Protein AF-A0A821NIJ2-F1 (afdb_monomer_lite)

Secondary structure (DSSP, 8-state):
-------HHHHHHHHHHHHHHHHHS--HHHHHHHHHHHHHHHHHHHHT--HHHHHHHHHHHHHHHHHHHHT--HHHHHHHHHHHHHHHHHHHHT--HHHHHHHHHHHHHHHHHHHHHHHHTTTTTTTS--TTS--TT-TTT------EE-TTT--EE-TT---

Structure (mmCIF, N/CA/C/O backbone):
data_AF-A0A821NIJ2-F1
#
_entry.id   AF-A0A821NIJ2-F1
#
loop_
_atom_site.group_PDB
_atom_site.id
_atom_site.type_symbol
_atom_site.label_atom_id
_atom_site.label_alt_id
_atom_site.label_comp_id
_atom_site.label_asym_id
_atom_site.label_entity_id
_atom_site.label_seq_id
_atom_site.pdbx_PDB_ins_code
_atom_site.Cartn_x
_atom_site.Cartn_y
_atom_site.Cartn_z
_atom_site.occupancy
_atom_site.B_iso_or_equiv
_atom_site.auth_seq_id
_atom_site.auth_comp_id
_atom_site.auth_asym_id
_atom_site.auth_atom_id
_atom_site.pdbx_PDB_model_num
ATOM 1 N N . MET A 1 1 ? 0.014 2.875 62.118 1.00 45.25 1 MET A N 1
ATOM 2 C CA . MET A 1 1 ? 0.329 1.804 61.145 1.00 45.25 1 MET A CA 1
ATOM 3 C C . MET A 1 1 ? 0.419 2.408 59.745 1.00 45.25 1 MET A C 1
ATOM 5 O O . MET A 1 1 ? -0.609 2.859 59.245 1.00 45.25 1 MET A O 1
ATOM 9 N N . PRO A 1 2 ? 1.604 2.507 59.120 1.00 49.84 2 PRO A N 1
ATOM 10 C CA . PRO A 1 2 ? 1.706 3.029 57.761 1.00 49.84 2 PRO A CA 1
ATOM 11 C C . PRO A 1 2 ? 1.093 2.022 56.777 1.00 49.84 2 PRO A C 1
ATOM 13 O O . PRO A 1 2 ? 1.447 0.845 56.770 1.00 49.84 2 PRO A O 1
ATOM 16 N N . ARG A 1 3 ? 0.140 2.475 55.955 1.00 59.72 3 ARG A N 1
ATOM 17 C CA . ARG A 1 3 ? -0.464 1.655 54.895 1.00 59.72 3 ARG A CA 1
ATOM 18 C C . ARG A 1 3 ? 0.602 1.333 53.848 1.00 59.72 3 ARG A C 1
ATOM 20 O O . ARG A 1 3 ? 1.090 2.244 53.177 1.00 59.72 3 ARG A O 1
ATOM 27 N N . GLN A 1 4 ? 0.948 0.055 53.691 1.00 57.50 4 GLN A N 1
ATOM 28 C CA . GLN A 1 4 ? 1.833 -0.385 52.615 1.00 57.50 4 GLN A CA 1
ATOM 29 C C . GLN A 1 4 ? 1.158 -0.094 51.269 1.00 57.50 4 GLN A C 1
ATOM 31 O O . GLN A 1 4 ? 0.142 -0.692 50.912 1.00 57.50 4 GLN A O 1
ATOM 36 N N . ARG A 1 5 ? 1.680 0.891 50.531 1.00 62.41 5 ARG A N 1
ATOM 37 C CA . ARG A 1 5 ? 1.180 1.223 49.195 1.00 62.41 5 ARG A CA 1
ATOM 38 C C . ARG A 1 5 ? 1.638 0.109 48.255 1.00 62.41 5 ARG A C 1
ATOM 40 O O . ARG A 1 5 ? 2.835 -0.027 48.032 1.00 62.41 5 ARG A O 1
ATOM 47 N N . GLY A 1 6 ? 0.698 -0.661 47.702 1.00 62.19 6 GLY A N 1
ATOM 48 C CA . GLY A 1 6 ? 1.003 -1.733 46.744 1.00 62.19 6 GLY A CA 1
ATOM 49 C C . GLY A 1 6 ? 1.895 -1.252 45.593 1.00 62.19 6 GLY A C 1
ATOM 50 O O . GLY A 1 6 ? 1.837 -0.078 45.216 1.00 62.19 6 GLY A O 1
ATOM 51 N N . THR A 1 7 ? 2.727 -2.142 45.052 1.00 75.62 7 THR A N 1
ATOM 52 C CA . THR A 1 7 ? 3.694 -1.838 43.983 1.00 75.62 7 THR A CA 1
ATOM 53 C C . THR A 1 7 ? 3.014 -1.246 42.738 1.00 75.62 7 THR A C 1
ATOM 55 O O . THR A 1 7 ? 1.814 -1.422 42.514 1.00 75.62 7 THR A O 1
ATOM 58 N N . SER A 1 8 ? 3.764 -0.511 41.909 1.00 75.56 8 SER A N 1
ATOM 59 C CA . SER A 1 8 ? 3.235 0.132 40.690 1.00 75.56 8 SER A CA 1
ATOM 60 C C . SER A 1 8 ? 2.539 -0.863 39.750 1.00 75.56 8 SER A C 1
ATOM 62 O O . SER A 1 8 ? 1.465 -0.560 39.234 1.00 75.56 8 SER A O 1
ATOM 64 N N . LEU A 1 9 ? 3.097 -2.070 39.617 1.00 75.06 9 LEU A N 1
ATOM 65 C CA . LEU A 1 9 ? 2.546 -3.187 38.843 1.00 75.06 9 LEU A CA 1
ATOM 66 C C . LEU A 1 9 ? 1.225 -3.720 39.424 1.00 75.06 9 LEU A C 1
ATOM 68 O O . LEU A 1 9 ? 0.269 -3.982 38.694 1.00 75.06 9 LEU A O 1
ATOM 72 N N . ALA A 1 10 ? 1.124 -3.843 40.749 1.00 71.69 10 ALA A N 1
ATOM 73 C CA . ALA A 1 10 ? -0.118 -4.269 41.396 1.00 71.69 10 ALA A CA 1
ATOM 74 C C . ALA A 1 10 ? -1.237 -3.224 41.219 1.00 71.69 10 ALA A C 1
ATOM 76 O O . ALA A 1 10 ? -2.402 -3.563 41.009 1.00 71.69 10 ALA A O 1
ATOM 77 N N . ARG A 1 11 ? -0.891 -1.930 41.243 1.00 75.88 11 ARG A N 1
ATOM 78 C CA . ARG A 1 11 ? -1.860 -0.848 41.006 1.00 75.88 11 ARG A CA 1
ATOM 79 C C . ARG A 1 11 ? -2.317 -0.777 39.549 1.00 75.88 11 ARG A C 1
ATOM 81 O O . ARG A 1 11 ? -3.514 -0.605 39.315 1.00 75.88 11 ARG A O 1
ATOM 88 N N . SER A 1 12 ? -1.410 -0.929 38.581 1.00 79.19 12 SER A N 1
ATOM 89 C CA . SER A 1 12 ? -1.757 -0.894 37.153 1.00 79.19 12 SER A CA 1
ATOM 90 C C . SER A 1 12 ? -2.634 -2.081 36.746 1.00 79.19 12 SER A C 1
ATOM 92 O O . SER A 1 12 ? -3.621 -1.906 36.033 1.00 79.19 12 SER A O 1
ATOM 94 N N . THR A 1 13 ? -2.360 -3.274 37.277 1.00 84.44 13 THR A N 1
ATOM 95 C CA . THR A 1 13 ? -3.191 -4.467 37.049 1.00 84.44 13 THR A CA 1
ATOM 96 C C . THR A 1 13 ? -4.582 -4.328 37.674 1.00 84.44 13 THR A C 1
ATOM 98 O O . THR A 1 13 ? -5.577 -4.632 37.016 1.00 84.44 13 THR A O 1
ATOM 101 N N . ALA A 1 14 ? -4.694 -3.791 38.893 1.00 87.31 14 ALA A N 1
ATOM 102 C CA . ALA A 1 14 ? -5.988 -3.514 39.522 1.00 87.31 14 ALA A CA 1
ATOM 103 C C . ALA A 1 14 ? -6.793 -2.418 38.795 1.00 87.31 14 ALA A C 1
ATOM 105 O O . ALA A 1 14 ? -8.022 -2.482 38.738 1.00 87.31 14 ALA A O 1
ATOM 106 N N . ALA A 1 15 ? -6.130 -1.399 38.242 1.00 89.62 15 ALA A N 1
ATOM 107 C CA . ALA A 1 15 ? -6.777 -0.387 37.406 1.00 89.62 15 ALA A CA 1
ATOM 108 C C . ALA A 1 15 ? -7.277 -0.985 36.079 1.00 89.62 15 ALA A C 1
ATOM 110 O O . ALA A 1 15 ? -8.421 -0.748 35.697 1.00 89.62 15 ALA A O 1
ATOM 111 N N . SER A 1 16 ? -6.464 -1.825 35.432 1.00 89.94 16 SER A N 1
ATOM 112 C CA . SER A 1 16 ? -6.837 -2.526 34.198 1.00 89.94 16 SER A CA 1
ATOM 113 C C . SER A 1 16 ? -8.059 -3.430 34.399 1.00 89.94 16 SER A C 1
ATOM 115 O O . SER A 1 16 ? -9.019 -3.346 33.637 1.00 89.94 16 SER A O 1
ATOM 117 N N . ARG A 1 17 ? -8.092 -4.215 35.489 1.00 93.12 17 ARG A N 1
ATOM 118 C CA . ARG A 1 17 ? -9.246 -5.070 35.831 1.00 93.12 17 ARG A CA 1
ATOM 119 C C . ARG 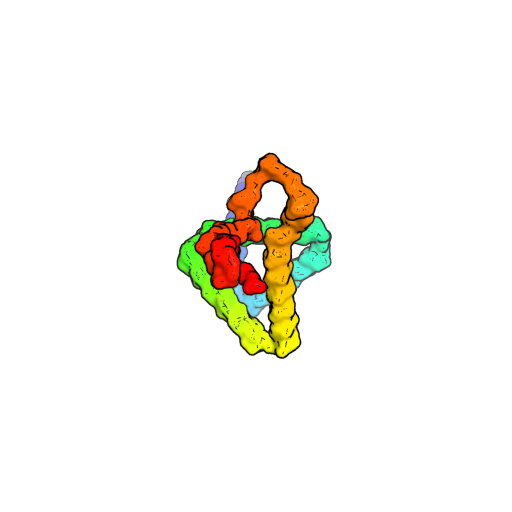A 1 17 ? -10.527 -4.267 36.053 1.00 93.12 17 ARG A C 1
ATOM 121 O O . ARG A 1 17 ? -11.575 -4.650 35.545 1.00 93.12 17 ARG A O 1
ATOM 128 N N . ARG A 1 18 ? -10.447 -3.141 36.770 1.00 92.62 18 ARG A N 1
ATOM 129 C CA . ARG A 1 18 ? -11.602 -2.251 36.984 1.00 92.62 18 ARG A CA 1
ATOM 130 C C . ARG A 1 18 ? -12.116 -1.658 35.675 1.00 92.62 18 ARG A C 1
ATOM 132 O O . ARG A 1 18 ? -13.318 -1.661 35.444 1.00 92.62 18 ARG A O 1
ATOM 139 N N . MET A 1 19 ? -11.216 -1.213 34.801 1.00 92.19 19 MET A N 1
ATOM 140 C CA . MET A 1 19 ? -11.584 -0.693 33.483 1.00 92.19 19 MET A CA 1
ATOM 141 C C . MET A 1 19 ? -12.217 -1.776 32.597 1.00 92.19 19 MET A C 1
ATOM 143 O O . MET A 1 19 ? -13.185 -1.508 31.894 1.00 92.19 19 MET A O 1
ATOM 147 N N . ALA A 1 20 ? -11.700 -3.007 32.642 1.00 92.75 20 ALA A N 1
ATOM 148 C CA . ALA A 1 20 ? -12.277 -4.135 31.917 1.00 92.75 20 ALA A CA 1
ATOM 149 C C . ALA A 1 20 ? -13.694 -4.465 32.410 1.00 92.75 20 ALA A C 1
ATOM 151 O O . ALA A 1 20 ? -14.591 -4.637 31.589 1.00 92.75 20 ALA A O 1
ATOM 152 N N . ALA A 1 21 ? -13.907 -4.483 33.729 1.00 94.12 21 ALA A N 1
ATOM 153 C CA . ALA A 1 21 ? -15.227 -4.691 34.319 1.00 94.12 21 ALA A CA 1
ATOM 154 C C . ALA A 1 21 ? -16.214 -3.585 33.910 1.00 94.12 21 ALA A C 1
ATOM 156 O O . ALA A 1 21 ? -17.312 -3.893 33.462 1.00 94.12 21 ALA A O 1
ATOM 157 N N . PHE A 1 22 ? -15.794 -2.316 33.965 1.00 92.12 22 PHE A N 1
ATOM 158 C CA . PHE A 1 22 ? -16.611 -1.188 33.509 1.00 92.12 22 PHE A CA 1
ATOM 159 C C . PHE A 1 22 ? -17.005 -1.327 32.030 1.00 92.12 22 PHE A C 1
ATOM 161 O O . PHE A 1 22 ? -18.176 -1.208 31.684 1.00 92.12 22 PHE A O 1
ATOM 168 N N . ARG A 1 23 ? -16.045 -1.673 31.160 1.00 92.88 23 ARG A N 1
ATOM 169 C CA . ARG A 1 23 ? -16.294 -1.904 29.725 1.00 92.88 23 ARG A CA 1
ATOM 170 C C . ARG A 1 23 ? -17.218 -3.090 29.449 1.00 92.88 23 ARG A C 1
ATOM 172 O O . ARG A 1 23 ? -17.897 -3.099 28.425 1.00 92.88 23 ARG A O 1
ATOM 179 N N . ALA A 1 24 ? -17.223 -4.101 30.317 1.00 94.44 24 ALA A N 1
ATOM 180 C CA . ALA A 1 24 ? -18.105 -5.257 30.180 1.00 94.44 24 ALA A CA 1
ATOM 181 C C . ALA A 1 24 ? -19.572 -4.894 30.456 1.00 94.44 24 ALA A C 1
ATOM 183 O O . ALA A 1 24 ? -20.461 -5.493 29.860 1.00 94.44 24 ALA A O 1
ATOM 184 N N . THR A 1 25 ? -19.812 -3.893 31.307 1.00 96.19 25 THR A N 1
ATOM 185 C CA . THR A 1 25 ? -21.152 -3.418 31.680 1.00 96.19 25 THR A CA 1
ATOM 186 C C . THR A 1 25 ? -21.630 -2.200 30.881 1.00 96.19 25 THR A C 1
ATOM 188 O O . THR A 1 25 ? -22.735 -1.726 31.120 1.00 96.19 25 THR A O 1
ATOM 191 N N . GLU A 1 26 ? -20.820 -1.672 29.954 1.00 95.81 26 GLU A N 1
ATOM 192 C CA . GLU A 1 26 ? -21.201 -0.537 29.097 1.00 95.81 26 GLU A CA 1
ATOM 193 C C . GLU A 1 26 ? -22.412 -0.875 28.219 1.00 95.81 26 GLU A C 1
ATOM 195 O O . GLU A 1 26 ? -22.389 -1.874 27.484 1.00 95.81 26 GLU A O 1
ATOM 200 N N . THR A 1 27 ? -23.406 0.020 28.202 1.00 97.62 27 THR A N 1
ATOM 201 C CA . THR A 1 27 ? -24.489 -0.040 27.210 1.00 97.62 27 THR A CA 1
ATOM 202 C C . THR A 1 27 ? -23.950 0.237 25.798 1.00 97.62 27 THR A C 1
ATOM 204 O O . THR A 1 27 ? -22.854 0.800 25.643 1.00 97.62 27 THR A O 1
ATOM 207 N N . PRO A 1 28 ? -24.681 -0.146 24.736 1.00 97.31 28 PRO A N 1
ATOM 208 C CA . PRO A 1 28 ? -24.299 0.180 23.363 1.00 97.31 28 PRO A CA 1
ATOM 209 C C . PRO A 1 28 ? -24.050 1.681 23.140 1.00 97.31 28 PRO A C 1
ATOM 211 O O . PRO A 1 28 ? -23.053 2.042 22.513 1.00 97.31 28 PRO A O 1
ATOM 214 N N . GLU A 1 29 ? -24.879 2.550 23.718 1.00 97.62 29 GLU A N 1
ATOM 215 C CA . GLU A 1 29 ? -24.798 4.010 23.586 1.00 97.62 29 GLU A CA 1
ATOM 216 C C . GLU A 1 29 ? -23.564 4.563 24.304 1.00 97.62 29 GLU A C 1
ATOM 218 O O . GLU A 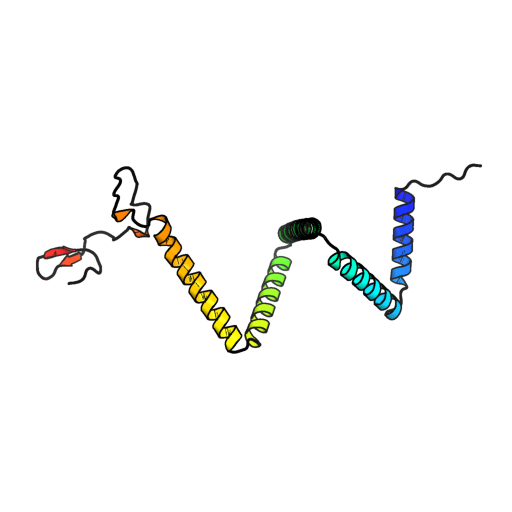1 29 ? -22.809 5.349 23.734 1.00 97.62 29 GLU A O 1
ATOM 223 N N . GLN A 1 30 ? -23.296 4.100 25.530 1.00 96.81 30 GLN A N 1
ATOM 224 C CA . GLN A 1 30 ? -22.095 4.483 26.281 1.00 96.81 30 GLN A CA 1
ATOM 225 C C . GLN A 1 30 ? -20.819 4.057 25.548 1.00 96.81 30 GLN A C 1
ATOM 227 O O . GLN A 1 30 ? -19.855 4.820 25.442 1.00 96.81 30 GLN A O 1
ATOM 232 N N . ARG A 1 31 ? -20.819 2.841 24.991 1.00 96.81 31 ARG A N 1
ATOM 233 C CA . ARG A 1 31 ? -19.709 2.319 24.190 1.00 96.81 31 ARG A CA 1
ATOM 234 C C . ARG A 1 31 ? -19.502 3.136 22.919 1.00 96.81 31 ARG A C 1
ATOM 236 O O . ARG A 1 31 ? -18.354 3.357 22.526 1.00 96.81 31 ARG A O 1
ATOM 243 N N . GLN A 1 32 ? -20.583 3.552 22.264 1.00 97.62 32 GLN A N 1
ATOM 244 C CA . GLN A 1 32 ? -20.524 4.392 21.075 1.00 97.62 32 GLN A CA 1
ATOM 245 C C . GLN A 1 32 ? -19.960 5.774 21.408 1.00 97.62 32 GLN A C 1
ATOM 247 O O . GLN A 1 32 ? -18.959 6.155 20.804 1.00 97.62 32 GLN A O 1
ATOM 252 N N . ALA A 1 33 ? -20.508 6.458 22.416 1.00 97.38 33 ALA A N 1
ATOM 253 C CA . ALA A 1 33 ? -20.030 7.765 22.860 1.00 97.38 33 ALA A CA 1
ATOM 254 C C . ALA A 1 33 ? -18.533 7.732 23.213 1.00 97.38 33 ALA A C 1
ATOM 256 O O . ALA A 1 33 ? -17.755 8.553 22.729 1.00 97.38 33 ALA A O 1
ATOM 257 N N . ARG A 1 34 ? -18.086 6.707 23.957 1.00 96.75 34 ARG A N 1
ATOM 258 C CA . ARG A 1 34 ? -16.660 6.515 24.265 1.00 96.75 34 ARG A CA 1
ATOM 259 C C . ARG A 1 34 ? -15.810 6.326 23.006 1.00 96.75 34 ARG A C 1
ATOM 261 O O . ARG A 1 34 ? -14.733 6.902 22.903 1.00 96.75 34 ARG A O 1
ATOM 268 N N . ARG A 1 35 ? -16.261 5.517 22.040 1.00 96.75 35 ARG A N 1
ATOM 269 C CA . ARG A 1 35 ? -15.533 5.298 20.774 1.00 96.75 35 ARG A CA 1
ATOM 270 C C . ARG A 1 35 ? -15.474 6.557 19.912 1.00 96.75 35 ARG A C 1
ATOM 272 O O . ARG A 1 35 ? -14.485 6.756 19.210 1.00 96.75 35 ARG A O 1
ATOM 279 N N . GLU A 1 36 ? -16.522 7.372 19.928 1.00 97.88 36 GLU A N 1
ATOM 280 C CA . GLU A 1 36 ? -16.566 8.654 19.225 1.00 97.88 36 GLU A CA 1
ATOM 281 C C . GLU A 1 36 ? -15.594 9.653 19.847 1.00 97.88 36 GLU A C 1
ATOM 283 O O . GLU A 1 36 ? -14.808 10.259 19.120 1.00 97.88 36 GLU A O 1
ATOM 288 N N . GLU A 1 37 ? -15.556 9.737 21.176 1.00 97.69 37 GLU A N 1
ATOM 289 C CA . GLU A 1 37 ? -14.578 10.552 21.893 1.00 97.69 37 GLU A CA 1
ATOM 290 C C . GLU A 1 37 ? -13.140 10.076 21.620 1.00 97.69 37 GLU A C 1
ATOM 292 O O . GLU A 1 37 ? -12.273 10.872 21.256 1.00 97.69 37 GLU A O 1
ATOM 297 N N . ASP A 1 38 ? -12.887 8.764 21.707 1.00 97.69 38 ASP A N 1
ATOM 298 C CA . ASP A 1 38 ? -11.588 8.161 21.384 1.00 97.69 38 ASP A CA 1
ATOM 299 C C . ASP A 1 38 ? -11.157 8.509 19.944 1.00 97.69 38 ASP A C 1
ATOM 301 O O . ASP A 1 38 ? -9.998 8.864 19.700 1.00 97.69 38 ASP A O 1
ATOM 305 N N . ARG A 1 39 ? -12.090 8.443 18.982 1.00 97.81 39 ARG A N 1
ATOM 306 C CA . ARG A 1 39 ? -11.844 8.810 17.580 1.00 97.81 39 ARG A CA 1
ATOM 307 C C . ARG A 1 39 ? -11.510 10.293 17.454 1.00 97.81 39 ARG A C 1
ATOM 309 O O . ARG A 1 39 ? -10.516 10.609 16.805 1.00 97.81 39 ARG A O 1
ATOM 316 N N . ALA A 1 40 ? -12.285 11.170 18.093 1.00 97.81 40 ALA A N 1
ATOM 317 C CA . ALA A 1 40 ? -12.065 12.612 18.073 1.00 97.81 40 ALA A CA 1
ATOM 318 C C . ALA A 1 40 ? -10.671 12.969 18.610 1.00 97.81 40 ALA A C 1
ATOM 320 O O . ALA A 1 40 ? -9.908 13.666 17.937 1.00 97.81 40 ALA A O 1
ATOM 321 N N . ARG A 1 41 ? -10.275 12.401 19.757 1.00 97.50 41 ARG A N 1
ATOM 322 C CA . ARG A 1 41 ? -8.936 12.612 20.335 1.00 97.50 41 ARG A CA 1
ATOM 323 C C . ARG A 1 41 ? -7.814 12.121 19.419 1.00 97.50 41 ARG A C 1
ATOM 325 O O . ARG A 1 41 ? -6.787 12.780 19.290 1.00 97.50 41 ARG A O 1
ATOM 332 N N . HIS A 1 42 ? -7.993 10.984 18.746 1.00 96.88 42 HIS A N 1
ATOM 333 C CA . HIS A 1 42 ? -7.005 10.519 17.772 1.00 96.88 42 HIS A CA 1
ATOM 334 C C . HIS A 1 42 ? -6.939 11.406 16.528 1.00 96.88 42 HIS A C 1
ATOM 336 O O . HIS A 1 42 ? -5.844 11.635 16.017 1.00 96.88 42 HIS A O 1
ATOM 342 N N . THR A 1 43 ? -8.072 11.907 16.032 1.00 97.25 43 THR A N 1
ATOM 343 C CA . THR A 1 43 ? -8.080 12.816 14.878 1.00 97.25 43 THR A CA 1
ATOM 344 C C . THR A 1 43 ? -7.389 14.134 15.194 1.00 97.25 43 THR A C 1
ATOM 346 O O . THR A 1 43 ? -6.550 14.565 14.407 1.00 97.25 43 THR A O 1
ATOM 349 N N . THR A 1 44 ? -7.653 14.728 16.362 1.00 97.50 44 THR A N 1
ATOM 350 C CA . THR A 1 44 ? -6.995 15.972 16.780 1.00 97.50 44 THR A CA 1
ATOM 351 C C . THR A 1 44 ? -5.505 15.757 17.011 1.00 97.50 44 THR A C 1
ATOM 353 O O . THR A 1 44 ? -4.702 16.534 16.510 1.00 97.50 44 THR A O 1
ATOM 356 N N . SER A 1 45 ? -5.118 14.659 17.671 1.00 96.50 45 SER A N 1
ATOM 357 C CA . SER A 1 45 ? -3.708 14.305 17.860 1.00 96.50 45 SER A CA 1
ATOM 358 C C . SER A 1 45 ? -2.966 14.129 16.535 1.00 96.50 45 SER A C 1
ATOM 360 O O . SER A 1 45 ? -1.827 14.567 16.439 1.00 96.50 45 SER A O 1
ATOM 362 N N . ARG A 1 46 ? -3.586 13.506 15.523 1.00 96.12 46 ARG A N 1
ATOM 363 C CA . ARG A 1 46 ? -2.967 13.325 14.198 1.00 96.12 46 ARG A CA 1
ATOM 364 C C . ARG A 1 46 ? -2.862 14.626 13.412 1.00 96.12 46 ARG A C 1
ATOM 366 O O . ARG A 1 46 ? -1.902 14.799 12.676 1.00 96.12 46 ARG A O 1
ATOM 373 N N . ALA A 1 47 ? -3.835 15.525 13.556 1.00 96.94 47 ALA A N 1
ATOM 374 C CA . ALA A 1 47 ? -3.846 16.804 12.848 1.00 96.94 47 ALA A CA 1
ATOM 375 C C . ALA A 1 47 ? -2.694 17.733 13.266 1.00 96.94 47 ALA A C 1
ATOM 377 O O . ALA A 1 47 ? -2.312 18.606 12.493 1.00 96.94 47 ALA A O 1
ATOM 378 N N . VAL A 1 48 ? -2.144 17.538 14.469 1.00 97.50 48 VAL A N 1
ATOM 379 C CA . VAL A 1 48 ? -1.029 18.330 15.012 1.00 97.50 48 VAL A CA 1
ATOM 380 C C . VAL A 1 48 ? 0.317 17.594 14.982 1.00 97.50 48 VAL A C 1
ATOM 382 O O . VAL A 1 48 ? 1.291 18.106 15.528 1.00 97.50 48 VAL A O 1
ATOM 385 N N . GLU A 1 49 ? 0.393 16.400 14.378 1.00 97.56 49 GLU A N 1
ATOM 386 C CA . GLU A 1 49 ? 1.661 15.670 14.231 1.00 97.56 49 GLU A CA 1
ATOM 387 C C . GLU A 1 49 ? 2.642 16.467 13.358 1.00 97.56 49 GLU A C 1
ATOM 389 O O . GLU A 1 49 ? 2.295 16.922 12.266 1.00 97.56 49 GLU A O 1
ATOM 394 N N . THR A 1 50 ? 3.901 16.571 13.791 1.00 98.38 50 THR A N 1
ATOM 395 C CA . THR A 1 50 ? 4.970 17.062 12.908 1.00 98.38 50 THR A CA 1
ATOM 3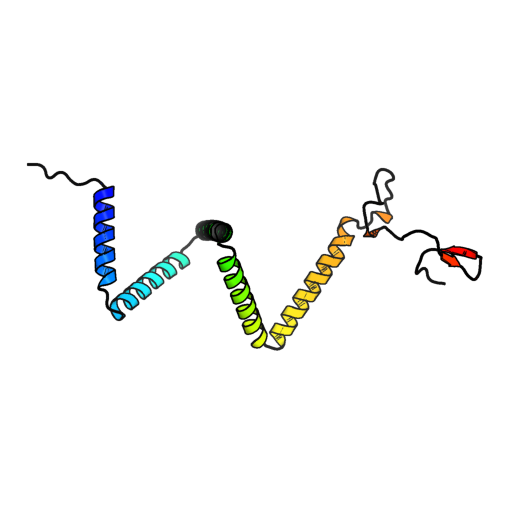96 C C . THR A 1 50 ? 5.276 16.034 11.808 1.00 98.38 50 THR A C 1
ATOM 398 O O . THR A 1 50 ? 4.926 14.848 11.936 1.00 98.38 50 THR A O 1
ATOM 401 N N . PRO A 1 51 ? 5.964 16.430 10.721 1.00 98.12 51 PRO A N 1
ATOM 402 C CA . PRO A 1 51 ? 6.410 15.488 9.698 1.00 98.12 51 PRO A CA 1
ATOM 403 C C . PRO A 1 51 ? 7.246 14.329 10.264 1.00 98.12 51 PRO A C 1
ATOM 405 O O . PRO A 1 51 ? 7.057 13.183 9.859 1.00 98.12 51 PRO A O 1
ATOM 408 N N . GLU A 1 52 ? 8.120 14.585 11.237 1.00 98.31 52 GLU A N 1
ATOM 409 C CA . GLU A 1 52 ? 8.981 13.578 11.874 1.00 98.31 52 GLU A CA 1
ATOM 410 C C . GLU A 1 52 ? 8.165 12.602 12.728 1.00 98.31 52 GLU A C 1
ATOM 412 O O . GLU A 1 52 ? 8.379 11.386 12.679 1.00 98.31 52 GLU A O 1
ATOM 417 N N . GLN A 1 53 ? 7.184 13.115 13.478 1.00 98.00 53 GLN A N 1
ATOM 418 C CA . GLN A 1 53 ? 6.262 12.293 14.266 1.00 98.00 53 GLN A CA 1
ATOM 419 C C . GLN A 1 53 ? 5.402 11.408 13.359 1.00 98.00 53 GLN A C 1
ATOM 421 O O . GLN A 1 53 ? 5.264 10.208 13.607 1.00 98.00 53 GLN A O 1
ATOM 426 N N . THR A 1 54 ? 4.897 11.973 12.259 1.00 97.88 54 THR A N 1
ATOM 427 C CA . THR A 1 54 ? 4.146 11.242 11.233 1.00 97.88 54 THR A CA 1
ATOM 428 C C . THR A 1 54 ? 4.994 10.123 10.632 1.00 97.88 54 THR A C 1
ATOM 430 O O . THR A 1 54 ? 4.541 8.979 10.535 1.00 97.88 54 THR A O 1
ATOM 433 N N . GLN A 1 55 ? 6.240 10.423 10.253 1.00 98.19 55 GLN A N 1
ATOM 434 C CA . GLN A 1 55 ? 7.163 9.438 9.690 1.00 98.19 55 GLN A CA 1
ATOM 435 C C . GLN A 1 55 ? 7.469 8.313 10.677 1.00 98.19 55 GLN A C 1
ATOM 437 O O . GLN A 1 55 ? 7.386 7.144 10.298 1.00 98.19 55 GLN A O 1
ATOM 442 N N . THR A 1 56 ? 7.749 8.650 11.936 1.00 98.31 56 THR A N 1
ATOM 443 C CA . THR A 1 56 ? 8.017 7.672 13.000 1.00 98.31 56 THR A CA 1
ATOM 444 C C . THR A 1 56 ? 6.811 6.761 13.212 1.00 98.31 56 THR A C 1
ATOM 446 O O . THR A 1 56 ? 6.929 5.539 13.135 1.00 98.31 56 THR A O 1
ATOM 449 N N . ARG A 1 57 ? 5.608 7.334 13.348 1.00 97.69 57 ARG A N 1
ATOM 450 C CA . ARG A 1 57 ? 4.370 6.560 13.508 1.00 97.69 57 ARG A CA 1
ATOM 451 C C . ARG A 1 57 ? 4.117 5.621 12.326 1.00 97.69 57 ARG A C 1
ATOM 453 O O . ARG A 1 57 ? 3.698 4.479 12.531 1.00 97.69 57 ARG A O 1
ATOM 460 N N . LEU A 1 58 ? 4.329 6.090 11.093 1.00 98.06 58 LEU A N 1
ATOM 461 C CA . LEU A 1 58 ? 4.170 5.272 9.887 1.00 98.06 58 LEU A CA 1
ATOM 462 C C . LEU A 1 58 ? 5.243 4.181 9.789 1.00 98.06 58 LEU A C 1
ATOM 464 O O . LEU A 1 58 ? 4.930 3.069 9.367 1.00 98.06 58 LEU A O 1
ATOM 468 N N . ALA A 1 59 ? 6.482 4.463 10.196 1.00 98.31 59 ALA A N 1
ATOM 469 C CA . ALA A 1 59 ? 7.550 3.470 10.263 1.00 98.31 59 ALA A CA 1
ATOM 470 C C . ALA A 1 59 ? 7.202 2.358 11.258 1.00 98.31 59 ALA A C 1
ATOM 472 O O . ALA A 1 59 ? 7.192 1.188 10.879 1.00 98.31 59 ALA A O 1
ATOM 473 N N . ASP A 1 60 ? 6.785 2.714 12.472 1.00 98.19 60 ASP A N 1
ATOM 474 C CA . ASP A 1 60 ? 6.364 1.744 13.481 1.00 98.19 60 ASP A CA 1
ATOM 475 C C . ASP A 1 60 ? 5.158 0.921 13.018 1.00 98.19 60 ASP A C 1
ATOM 477 O O . ASP A 1 60 ? 5.069 -0.284 13.267 1.00 98.19 60 ASP A O 1
ATOM 481 N N . GLN A 1 61 ? 4.210 1.558 12.324 1.00 98.25 61 GLN A N 1
ATOM 482 C CA . GLN A 1 61 ? 3.065 0.868 11.739 1.00 98.25 61 GLN A CA 1
ATOM 483 C C . GLN A 1 61 ? 3.500 -0.152 10.681 1.00 98.25 61 GLN A C 1
ATOM 485 O O . GLN A 1 61 ? 3.006 -1.280 10.716 1.00 98.25 61 GLN A O 1
ATOM 490 N N . ARG A 1 62 ? 4.430 0.207 9.785 1.00 98.38 62 ARG A N 1
ATOM 491 C CA . ARG A 1 62 ? 4.998 -0.723 8.795 1.00 98.38 62 ARG A CA 1
ATOM 492 C C . ARG A 1 62 ? 5.690 -1.900 9.475 1.00 98.38 62 ARG A C 1
ATOM 494 O O . ARG A 1 62 ? 5.433 -3.036 9.092 1.00 98.38 62 ARG A O 1
ATOM 501 N N . THR A 1 63 ? 6.484 -1.652 10.516 1.00 98.38 63 THR A N 1
ATOM 502 C CA . THR A 1 63 ? 7.176 -2.705 11.277 1.00 98.38 63 THR A CA 1
ATOM 503 C C . THR A 1 63 ? 6.189 -3.668 11.933 1.00 98.38 63 THR A C 1
ATOM 505 O O . THR A 1 63 ? 6.310 -4.881 11.771 1.00 98.38 63 THR A O 1
ATOM 508 N N . ARG A 1 64 ? 5.157 -3.152 12.617 1.00 98.19 64 ARG A N 1
ATOM 509 C CA . ARG A 1 64 ? 4.113 -3.997 13.225 1.00 98.19 64 ARG A CA 1
ATOM 510 C C . ARG A 1 64 ? 3.346 -4.805 12.183 1.00 98.19 64 ARG A C 1
ATOM 512 O O . ARG A 1 64 ? 3.061 -5.976 12.415 1.00 98.19 64 ARG A O 1
ATOM 519 N N . GLN A 1 65 ? 3.017 -4.197 11.043 1.00 98.00 65 GLN A N 1
ATOM 520 C CA . GLN A 1 65 ? 2.353 -4.902 9.949 1.00 98.00 65 GLN A CA 1
ATOM 521 C C . GLN A 1 65 ? 3.249 -6.004 9.387 1.00 98.00 65 GLN A C 1
ATOM 523 O O . GLN A 1 65 ? 2.788 -7.130 9.278 1.00 98.00 65 GLN A O 1
ATOM 528 N N . ALA A 1 66 ? 4.520 -5.727 9.100 1.00 98.00 66 ALA A N 1
ATOM 529 C CA . ALA A 1 66 ? 5.465 -6.730 8.615 1.00 98.00 66 ALA A CA 1
ATOM 530 C C . ALA A 1 66 ? 5.619 -7.902 9.600 1.00 98.00 66 ALA A C 1
ATOM 532 O O . ALA A 1 66 ? 5.539 -9.056 9.188 1.00 98.00 66 ALA A O 1
ATOM 533 N N . ALA A 1 67 ? 5.744 -7.618 10.900 1.00 98.19 67 ALA A N 1
ATOM 534 C CA . ALA A 1 67 ? 5.801 -8.646 11.938 1.00 98.19 67 ALA A CA 1
ATOM 535 C C . ALA A 1 67 ? 4.514 -9.486 11.990 1.00 98.19 67 ALA A C 1
ATOM 537 O O . ALA A 1 67 ? 4.577 -10.712 12.011 1.00 98.19 67 ALA A O 1
ATOM 538 N N . SER A 1 68 ? 3.343 -8.842 11.934 1.00 97.31 68 SER A N 1
ATOM 539 C CA . SER A 1 68 ? 2.058 -9.545 11.865 1.00 97.31 68 SER A CA 1
ATOM 540 C C . SER A 1 68 ? 1.970 -10.433 10.626 1.00 97.31 68 SER A C 1
ATOM 542 O O . SER A 1 68 ? 1.526 -11.564 10.740 1.00 97.31 68 SER A O 1
ATOM 544 N N . ARG A 1 69 ? 2.413 -9.940 9.462 1.00 96.56 69 ARG A N 1
ATOM 545 C CA . ARG A 1 69 ? 2.416 -10.670 8.184 1.00 96.56 69 ARG A CA 1
ATOM 546 C C . ARG A 1 69 ? 3.330 -11.893 8.223 1.00 96.56 69 ARG A C 1
ATOM 548 O O . ARG A 1 69 ? 2.974 -12.920 7.662 1.00 96.56 69 ARG A O 1
ATOM 555 N N . ALA A 1 70 ? 4.487 -11.779 8.871 1.00 97.25 70 ALA A N 1
ATOM 556 C CA . ALA A 1 70 ? 5.438 -12.876 9.028 1.00 97.25 70 ALA A CA 1
ATOM 557 C C . ALA A 1 70 ? 4.939 -13.960 10.000 1.00 97.25 70 ALA A C 1
ATOM 559 O O . ALA A 1 70 ? 5.289 -15.124 9.839 1.00 97.25 70 ALA A O 1
ATOM 560 N N . ALA A 1 71 ? 4.119 -13.582 10.984 1.00 97.56 71 ALA A N 1
ATOM 561 C CA . ALA A 1 71 ? 3.540 -14.494 11.969 1.00 97.56 71 ALA A CA 1
ATOM 562 C C . ALA A 1 71 ? 2.198 -15.122 11.535 1.00 97.56 71 ALA A C 1
ATOM 564 O O . ALA A 1 71 ? 1.631 -15.916 12.285 1.00 97.56 71 ALA A O 1
ATOM 565 N N . GLU A 1 72 ? 1.657 -14.761 10.367 1.00 97.38 72 GLU A N 1
ATOM 566 C CA . GLU A 1 72 ? 0.386 -15.304 9.880 1.00 97.38 72 GLU A CA 1
ATOM 567 C C . GLU A 1 72 ? 0.478 -16.802 9.575 1.00 97.38 72 GLU A C 1
ATOM 569 O O . GLU A 1 7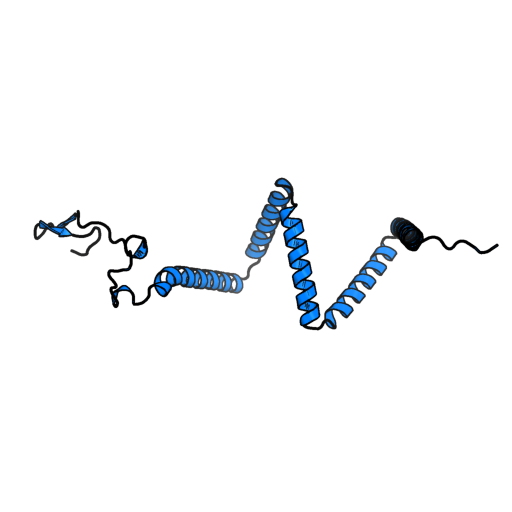2 ? 1.401 -17.270 8.904 1.00 97.38 72 GLU A O 1
ATOM 574 N N . ALA A 1 73 ? -0.550 -17.547 9.985 1.00 98.19 73 ALA A N 1
ATOM 575 C CA . ALA A 1 73 ? -0.725 -18.920 9.533 1.00 98.19 73 ALA A CA 1
ATOM 576 C C . ALA A 1 73 ? -1.024 -18.959 8.016 1.00 98.19 73 ALA A C 1
ATOM 578 O O . ALA A 1 73 ? -1.639 -18.023 7.488 1.00 98.19 73 ALA A O 1
ATOM 579 N N . PRO A 1 74 ? -0.670 -20.043 7.298 1.00 97.69 74 PRO A N 1
ATOM 580 C CA . PRO A 1 74 ? -0.913 -20.151 5.858 1.00 97.69 74 PRO A CA 1
ATOM 581 C C . PRO A 1 74 ? -2.369 -19.886 5.447 1.00 97.69 74 PRO A C 1
ATOM 583 O O . PRO A 1 74 ? -2.601 -19.149 4.489 1.00 97.69 74 PRO A O 1
ATOM 586 N N . GLU A 1 75 ? -3.337 -20.413 6.201 1.00 98.06 75 GLU A N 1
ATOM 587 C CA . GLU A 1 75 ? -4.778 -20.227 5.961 1.00 98.06 75 GLU A CA 1
ATOM 588 C C . GLU A 1 75 ? -5.207 -18.761 6.109 1.00 98.06 75 GLU A C 1
ATOM 590 O O . GLU A 1 75 ? -5.900 -18.221 5.250 1.00 98.06 75 GLU A O 1
ATOM 595 N N . GLN A 1 76 ? -4.721 -18.067 7.144 1.00 97.88 76 GLN A N 1
ATOM 596 C CA . GLN A 1 76 ? -4.967 -16.631 7.331 1.00 97.88 76 GLN A CA 1
ATOM 597 C C . GLN A 1 76 ? -4.381 -15.819 6.169 1.00 97.88 76 GLN A C 1
ATOM 599 O O . GLN A 1 76 ? -5.013 -14.897 5.646 1.00 97.88 76 GLN A O 1
ATOM 604 N N . GLY A 1 77 ? -3.179 -16.195 5.724 1.00 97.62 77 GLY A N 1
ATOM 605 C CA . GLY A 1 77 ? -2.518 -15.577 4.584 1.00 97.62 77 GLY A CA 1
ATOM 606 C C . GLY A 1 77 ? -3.254 -15.804 3.260 1.00 97.62 77 GLY A C 1
ATOM 607 O O . GLY A 1 77 ? -3.220 -14.916 2.402 1.00 97.62 77 GLY A O 1
ATOM 608 N N . GLN A 1 78 ? -3.902 -16.959 3.079 1.00 98.06 78 GLN A N 1
ATOM 609 C CA . GLN A 1 78 ? -4.762 -17.264 1.929 1.00 98.06 78 GLN A CA 1
ATOM 610 C C . GLN A 1 78 ? -6.057 -16.452 1.978 1.00 98.06 78 GLN A C 1
ATOM 612 O O . GLN A 1 78 ? -6.285 -15.667 1.058 1.00 98.06 78 GLN A O 1
ATOM 617 N N . ALA A 1 79 ? -6.813 -16.532 3.077 1.00 98.12 79 ALA A N 1
ATOM 618 C CA . ALA A 1 79 ? -8.072 -15.808 3.256 1.00 98.12 79 ALA A CA 1
ATOM 619 C C . ALA A 1 79 ? -7.905 -14.301 3.009 1.00 98.12 79 ALA A C 1
ATOM 621 O O . ALA A 1 79 ? -8.670 -13.682 2.273 1.00 98.12 79 ALA A O 1
ATOM 622 N N . ARG A 1 80 ? -6.825 -13.704 3.527 1.00 97.81 80 ARG A N 1
ATOM 623 C CA . ARG A 1 80 ? -6.508 -12.297 3.260 1.00 97.81 80 ARG A CA 1
ATOM 624 C C . ARG A 1 80 ? -6.258 -12.008 1.776 1.00 97.81 80 ARG A C 1
ATOM 626 O O . ARG A 1 80 ? -6.677 -10.962 1.290 1.00 97.81 80 ARG A O 1
ATOM 633 N N . ARG A 1 81 ? -5.509 -12.859 1.060 1.00 97.9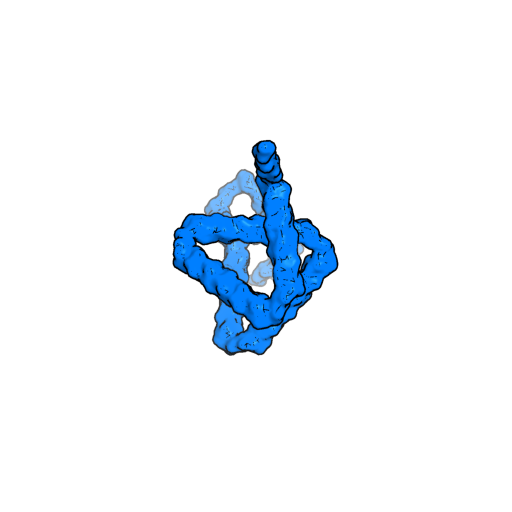4 81 ARG A N 1
ATOM 634 C CA . ARG A 1 81 ? -5.237 -12.652 -0.380 1.00 97.94 81 ARG A CA 1
ATOM 635 C C . ARG A 1 81 ? -6.513 -12.791 -1.208 1.00 97.94 81 ARG A C 1
ATOM 637 O O . ARG A 1 81 ? -6.654 -12.103 -2.214 1.00 97.94 81 ARG A O 1
ATOM 644 N N . GLU A 1 82 ? -7.421 -13.669 -0.800 1.00 98.31 82 GLU A N 1
ATOM 645 C CA . GLU A 1 82 ? -8.734 -13.820 -1.430 1.00 98.31 82 GLU A CA 1
ATOM 646 C C . GLU A 1 82 ? -9.603 -12.586 -1.207 1.00 98.31 82 GLU A C 1
ATOM 648 O O . GLU A 1 82 ? -10.127 -12.035 -2.173 1.00 98.31 82 GLU A O 1
ATOM 653 N N . GLU A 1 83 ? -9.666 -12.089 0.028 1.00 98.19 83 GLU A N 1
ATOM 654 C CA . GLU A 1 83 ? -10.367 -10.847 0.355 1.00 98.19 83 GLU A CA 1
ATOM 655 C C . GLU A 1 83 ? -9.791 -9.656 -0.431 1.00 98.19 83 GLU A C 1
ATOM 657 O O . GLU A 1 83 ? -10.526 -8.832 -0.968 1.00 98.19 83 GLU A O 1
ATOM 662 N N . ASP A 1 84 ? -8.465 -9.582 -0.560 1.00 98.25 84 ASP A N 1
ATOM 663 C CA . ASP A 1 84 ? -7.796 -8.544 -1.344 1.00 98.25 84 ASP A CA 1
ATOM 664 C C . ASP A 1 84 ? -8.137 -8.618 -2.836 1.00 98.25 84 ASP A C 1
ATOM 666 O O . ASP A 1 84 ? -8.442 -7.602 -3.465 1.00 98.25 84 ASP A O 1
ATOM 670 N N . ARG A 1 85 ? -8.175 -9.833 -3.396 1.00 98.38 85 ARG A N 1
ATOM 671 C CA . ARG A 1 85 ? -8.609 -10.065 -4.776 1.00 98.38 85 ARG A CA 1
ATOM 672 C C . ARG A 1 85 ? -10.064 -9.641 -4.983 1.00 98.38 85 ARG A C 1
ATOM 674 O O . ARG A 1 85 ? -10.346 -9.007 -5.998 1.00 98.38 85 ARG A O 1
ATOM 681 N N . ALA A 1 86 ? -10.953 -9.963 -4.043 1.00 98.38 86 ALA A N 1
ATOM 682 C CA . ALA A 1 86 ? -12.359 -9.568 -4.091 1.00 98.38 86 ALA A CA 1
ATOM 683 C C . ALA A 1 86 ? -12.507 -8.040 -4.068 1.00 98.38 86 ALA A C 1
ATOM 685 O O . ALA A 1 86 ? -13.085 -7.475 -4.992 1.00 98.38 86 ALA A O 1
ATOM 686 N N . ARG A 1 87 ? -11.855 -7.349 -3.120 1.00 98.06 87 ARG A N 1
ATOM 687 C CA . ARG A 1 87 ? -11.856 -5.875 -3.062 1.00 98.06 87 ARG A CA 1
ATOM 688 C C . ARG A 1 87 ? -11.360 -5.236 -4.359 1.00 98.06 87 ARG A C 1
ATOM 690 O O . ARG A 1 87 ? -11.920 -4.243 -4.819 1.00 98.06 87 ARG A O 1
ATOM 697 N N . HIS A 1 88 ? -10.308 -5.789 -4.963 1.00 97.56 88 HIS A N 1
ATOM 698 C CA . HIS A 1 88 ? -9.810 -5.302 -6.247 1.00 97.56 88 HIS A CA 1
ATOM 699 C C . HIS A 1 88 ? -10.784 -5.556 -7.401 1.00 97.56 88 HIS A C 1
ATOM 701 O O . HIS A 1 88 ? -10.887 -4.708 -8.287 1.00 97.56 88 HIS A O 1
ATOM 707 N N . ALA A 1 89 ? -11.486 -6.689 -7.412 1.00 97.88 89 ALA A N 1
ATOM 708 C CA . ALA A 1 89 ? -12.524 -6.964 -8.400 1.00 97.88 89 ALA A CA 1
ATOM 709 C C . ALA A 1 89 ? -13.700 -5.986 -8.254 1.00 97.88 89 ALA A C 1
ATOM 711 O O . ALA A 1 89 ? -14.086 -5.369 -9.246 1.00 97.88 89 ALA A O 1
ATOM 712 N N . ASP A 1 90 ? -14.177 -5.760 -7.029 1.00 98.12 90 ASP A N 1
ATOM 713 C CA . ASP A 1 90 ? -15.267 -4.823 -6.737 1.00 98.12 90 ASP A CA 1
ATOM 714 C C . ASP A 1 90 ? -14.893 -3.395 -7.138 1.00 98.12 90 ASP A C 1
ATOM 716 O O . ASP A 1 90 ? -15.636 -2.723 -7.853 1.00 98.12 90 ASP A O 1
ATOM 720 N N . SER A 1 91 ? -13.686 -2.951 -6.771 1.00 97.00 91 SER A N 1
ATOM 721 C CA . SER A 1 91 ? -13.168 -1.641 -7.172 1.00 97.00 91 SER A CA 1
ATOM 722 C C . SER A 1 91 ? -13.103 -1.485 -8.692 1.00 97.00 91 SER A C 1
ATOM 724 O O . SER A 1 91 ? -13.380 -0.399 -9.189 1.00 97.00 91 SER A O 1
ATOM 726 N N . ARG A 1 92 ? -12.744 -2.542 -9.434 1.00 96.38 92 ARG A N 1
ATOM 727 C CA . ARG A 1 92 ? -12.699 -2.521 -10.907 1.00 96.38 92 ARG A CA 1
ATOM 728 C C . ARG A 1 92 ? -14.087 -2.539 -11.539 1.00 96.38 92 ARG A C 1
ATOM 730 O O . ARG A 1 92 ? -14.255 -1.987 -12.625 1.00 96.38 92 ARG A O 1
ATOM 737 N N . ALA A 1 93 ? -15.062 -3.176 -10.895 1.00 97.19 93 ALA A N 1
ATOM 738 C CA . ALA A 1 93 ? -16.435 -3.243 -11.383 1.00 97.19 93 ALA A CA 1
ATOM 739 C C . ALA A 1 93 ? -17.114 -1.865 -11.374 1.00 97.19 93 ALA A C 1
ATOM 741 O O . ALA A 1 93 ? -17.912 -1.578 -12.262 1.00 97.19 93 ALA A O 1
ATOM 742 N N . VAL A 1 94 ? -16.748 -1.005 -10.417 1.00 97.81 94 VAL A N 1
ATOM 743 C CA . VAL A 1 94 ? -17.291 0.357 -10.274 1.00 97.81 94 VAL A CA 1
ATOM 744 C C . VAL A 1 94 ? -16.426 1.451 -10.920 1.00 97.81 94 VAL A C 1
ATOM 746 O O . VAL A 1 94 ? -16.756 2.629 -10.798 1.00 97.81 94 VAL A O 1
ATOM 749 N N . GLU A 1 95 ? -15.328 1.097 -11.605 1.00 97.62 95 GLU A N 1
ATOM 750 C CA . GLU A 1 95 ? -14.469 2.066 -12.308 1.00 97.62 95 GLU A CA 1
ATOM 751 C C . GLU A 1 95 ? -15.259 2.830 -13.381 1.00 97.62 95 GLU A C 1
ATOM 753 O O . GLU A 1 95 ? -15.889 2.230 -14.260 1.00 97.62 95 GLU A O 1
ATOM 758 N N . THR A 1 96 ? -15.135 4.159 -13.389 1.00 98.38 96 THR A N 1
ATOM 759 C CA . THR A 1 96 ? -15.610 4.970 -14.517 1.00 98.38 96 THR A CA 1
ATOM 760 C C . THR A 1 96 ? -14.759 4.708 -15.771 1.00 98.38 96 THR A C 1
ATOM 762 O O . THR A 1 96 ? -13.607 4.265 -15.666 1.00 98.38 96 THR A O 1
ATOM 765 N N . PRO A 1 97 ? -15.266 4.999 -16.986 1.00 98.06 97 PRO A N 1
ATOM 766 C CA . PRO A 1 97 ? -14.483 4.852 -18.216 1.00 98.06 97 PRO A CA 1
ATOM 767 C C . PRO A 1 97 ? -13.140 5.600 -18.188 1.00 98.06 97 PRO A C 1
ATOM 769 O O . PRO A 1 97 ? -12.132 5.065 -18.657 1.00 98.06 97 PRO A O 1
ATOM 772 N N . ASP A 1 98 ? -13.101 6.792 -17.589 1.00 98.19 98 ASP A N 1
ATOM 773 C CA . ASP A 1 98 ? -11.879 7.594 -17.468 1.00 98.19 98 ASP A CA 1
ATOM 774 C C . ASP A 1 98 ? -10.883 6.979 -16.481 1.00 98.19 98 ASP A C 1
ATOM 776 O O . ASP A 1 98 ? -9.697 6.866 -16.791 1.00 98.19 98 ASP A O 1
ATOM 780 N N . GLN A 1 99 ? -11.357 6.487 -15.330 1.00 98.06 99 GLN A N 1
ATOM 781 C CA . GLN A 1 99 ? -10.514 5.767 -14.367 1.00 98.06 99 GLN A CA 1
ATOM 782 C C . GLN A 1 99 ? -9.908 4.506 -14.995 1.00 98.06 99 GLN A C 1
ATOM 784 O O . GLN A 1 99 ? -8.708 4.248 -14.862 1.00 98.06 99 GLN A O 1
ATOM 789 N N . ARG A 1 100 ? -10.714 3.751 -15.751 1.00 97.56 100 ARG A N 1
ATOM 790 C CA . ARG A 1 100 ? -10.258 2.569 -16.490 1.00 97.56 100 ARG A CA 1
ATOM 791 C C . ARG A 1 100 ? -9.191 2.924 -17.525 1.00 97.56 100 ARG A C 1
ATOM 793 O O . ARG A 1 100 ? -8.207 2.187 -17.666 1.00 97.56 100 ARG A O 1
ATOM 800 N N . ARG A 1 101 ? -9.380 4.024 -18.263 1.00 98.00 101 ARG A N 1
ATOM 801 C CA . ARG A 1 101 ? -8.418 4.515 -19.258 1.00 98.00 101 ARG A CA 1
ATOM 802 C C . ARG A 1 101 ? -7.101 4.900 -18.590 1.00 98.00 101 ARG A C 1
ATOM 804 O O . ARG A 1 101 ? -6.073 4.349 -18.977 1.00 98.00 101 ARG A O 1
ATOM 811 N N . ALA A 1 102 ? -7.151 5.726 -17.546 1.00 97.94 102 ALA A N 1
ATOM 812 C CA . ALA A 1 102 ? -5.979 6.163 -16.793 1.00 97.94 102 ALA A CA 1
ATOM 813 C C . ALA A 1 102 ? -5.184 4.975 -16.225 1.00 97.94 102 ALA A C 1
ATOM 815 O O . ALA A 1 102 ? -3.972 4.889 -16.414 1.00 97.94 102 ALA A O 1
ATOM 816 N N . ARG A 1 103 ? -5.863 3.988 -15.619 1.00 97.19 103 ARG A N 1
ATOM 817 C CA . ARG A 1 103 ? -5.214 2.754 -15.141 1.00 97.19 103 ARG A CA 1
ATOM 818 C C . ARG A 1 103 ? -4.544 1.975 -16.276 1.00 97.19 103 ARG A C 1
ATOM 820 O O . ARG A 1 103 ? -3.453 1.440 -16.104 1.00 97.19 103 ARG A O 1
ATOM 827 N N . SER A 1 104 ? -5.200 1.869 -17.430 1.00 97.25 104 SER A N 1
ATOM 828 C CA . SER A 1 104 ? -4.662 1.135 -18.584 1.00 97.25 104 SER A CA 1
ATOM 829 C C . SER A 1 104 ? -3.482 1.864 -19.236 1.00 97.25 104 SER A C 1
ATOM 831 O O . SER A 1 104 ? -2.594 1.229 -19.802 1.00 97.25 104 SER A O 1
ATOM 833 N N . GLU A 1 105 ? -3.462 3.192 -19.184 1.00 98.00 105 GLU A N 1
ATOM 834 C CA . GLU A 1 105 ? -2.330 4.017 -19.610 1.00 98.00 105 GLU A CA 1
ATOM 835 C C . GLU A 1 105 ? -1.149 3.879 -18.648 1.00 98.00 105 GLU A C 1
ATOM 837 O O . GLU A 1 105 ? -0.059 3.552 -19.106 1.00 98.00 105 GLU A O 1
ATOM 842 N N . ASP A 1 106 ? -1.367 3.987 -17.336 1.00 97.69 106 ASP A N 1
ATOM 843 C CA . ASP A 1 106 ? -0.336 3.736 -16.317 1.00 97.69 106 ASP A CA 1
ATOM 844 C C . ASP A 1 106 ? 0.251 2.317 -16.429 1.00 97.69 106 ASP A C 1
ATOM 846 O O . ASP A 1 106 ? 1.463 2.114 -16.370 1.00 97.69 106 ASP A O 1
ATOM 850 N N . GLN A 1 107 ? -0.583 1.308 -16.695 1.00 97.56 107 GLN A N 1
ATOM 851 C CA . GLN A 1 107 ? -0.084 -0.042 -16.948 1.00 97.56 107 GLN A CA 1
ATOM 852 C C . GLN A 1 107 ? 0.794 -0.098 -18.208 1.00 97.56 107 GLN A C 1
ATOM 854 O O . GLN A 1 107 ? 1.843 -0.746 -18.198 1.00 97.56 107 GLN A O 1
ATOM 859 N N . ARG A 1 108 ? 0.395 0.579 -19.293 1.00 97.69 108 ARG A N 1
ATOM 860 C CA . ARG A 1 108 ? 1.174 0.636 -20.538 1.00 97.69 108 ARG A CA 1
ATOM 861 C C . ARG A 1 108 ? 2.508 1.350 -20.341 1.00 97.69 108 ARG A C 1
ATOM 863 O O . ARG A 1 108 ? 3.523 0.828 -20.803 1.00 97.69 108 ARG A O 1
ATOM 870 N N . THR A 1 109 ? 2.531 2.481 -19.637 1.00 97.62 109 THR A N 1
ATOM 871 C CA . THR A 1 109 ? 3.763 3.233 -19.362 1.00 97.62 109 THR A CA 1
ATOM 872 C C . THR A 1 109 ? 4.709 2.423 -18.485 1.00 97.62 109 THR A C 1
ATOM 874 O O . THR A 1 109 ? 5.865 2.250 -18.859 1.00 97.62 109 THR A O 1
ATOM 877 N N . ARG A 1 110 ? 4.227 1.809 -17.397 1.00 96.56 110 ARG A N 1
ATOM 878 C CA . ARG A 1 110 ? 5.051 0.925 -16.551 1.00 96.56 110 ARG A CA 1
ATOM 879 C C . ARG A 1 110 ? 5.656 -0.226 -17.344 1.00 96.56 110 ARG A C 1
ATOM 881 O O . ARG A 1 110 ? 6.845 -0.501 -17.221 1.00 96.56 110 ARG A O 1
ATOM 888 N N . GLN A 1 111 ? 4.866 -0.877 -18.196 1.00 96.12 111 GLN A N 1
ATOM 889 C CA . GLN A 1 111 ? 5.363 -1.963 -19.045 1.00 96.12 111 GLN A CA 1
ATOM 890 C C . GLN A 1 111 ? 6.358 -1.479 -20.105 1.00 96.12 111 GLN A C 1
ATOM 892 O O . GLN A 1 111 ? 7.268 -2.219 -20.474 1.00 96.12 111 GLN A O 1
ATOM 897 N N . ALA A 1 112 ? 6.200 -0.262 -20.628 1.00 94.31 112 ALA A N 1
ATOM 898 C CA . ALA A 1 112 ? 7.180 0.339 -21.528 1.00 94.31 112 ALA A CA 1
ATOM 899 C C . ALA A 1 112 ? 8.502 0.626 -20.797 1.00 94.31 112 ALA A C 1
ATOM 901 O O . ALA A 1 112 ? 9.556 0.236 -21.290 1.00 94.31 112 ALA A O 1
ATOM 902 N N . VAL A 1 113 ? 8.439 1.204 -19.593 1.00 93.62 113 VAL A N 1
ATOM 903 C CA . VAL A 1 113 ? 9.610 1.481 -18.745 1.00 93.62 113 VAL A CA 1
ATOM 904 C C . VAL A 1 113 ? 10.357 0.195 -18.397 1.00 93.62 113 VAL A C 1
ATOM 906 O O . VAL A 1 113 ? 11.569 0.139 -18.567 1.00 93.62 113 VAL A O 1
ATOM 909 N N . LEU A 1 114 ? 9.656 -0.862 -17.976 1.00 91.12 114 LEU A N 1
ATOM 910 C CA . LEU A 1 114 ? 10.285 -2.150 -17.655 1.00 91.12 114 LEU A CA 1
ATOM 911 C C . LEU A 1 114 ? 10.969 -2.787 -18.872 1.00 91.12 114 LEU A C 1
ATOM 913 O O . LEU A 1 114 ? 12.072 -3.318 -18.753 1.00 91.12 114 LEU A O 1
ATOM 917 N N . ARG A 1 115 ? 10.344 -2.710 -20.053 1.00 88.12 115 ARG A N 1
ATOM 918 C CA . ARG A 1 115 ? 10.950 -3.199 -21.300 1.00 88.12 115 ARG A CA 1
ATOM 919 C C . ARG A 1 115 ? 12.171 -2.376 -21.703 1.00 88.12 115 ARG A C 1
ATOM 921 O O . ARG A 1 115 ? 13.168 -2.959 -22.116 1.00 88.12 115 ARG A O 1
ATOM 928 N N . ALA A 1 116 ? 12.109 -1.055 -21.556 1.00 87.19 116 ALA A N 1
ATOM 929 C CA . ALA A 1 116 ? 13.226 -0.165 -21.849 1.00 87.19 116 ALA A CA 1
ATOM 930 C C . ALA A 1 116 ? 14.393 -0.369 -20.872 1.00 87.19 116 ALA A C 1
ATOM 932 O O . ALA A 1 116 ? 15.535 -0.433 -21.310 1.00 87.19 116 ALA A O 1
ATOM 933 N N . ALA A 1 117 ? 14.117 -0.562 -19.577 1.00 86.25 117 ALA A N 1
ATOM 934 C CA . ALA A 1 117 ? 15.131 -0.772 -18.541 1.00 86.25 117 ALA A CA 1
ATOM 935 C C . ALA A 1 117 ? 16.080 -1.945 -18.844 1.00 86.25 117 ALA A C 1
ATOM 937 O O . ALA A 1 117 ? 17.253 -1.911 -18.477 1.00 86.25 117 ALA A O 1
ATOM 938 N N . ARG A 1 118 ? 15.591 -2.968 -19.561 1.00 78.94 118 ARG A N 1
ATOM 939 C CA . ARG A 1 118 ? 16.411 -4.091 -20.040 1.00 78.94 118 ARG A CA 1
ATOM 940 C C . ARG A 1 118 ? 17.540 -3.647 -20.981 1.00 78.94 118 ARG A C 1
ATOM 942 O O . ARG A 1 118 ? 18.582 -4.292 -21.008 1.00 78.94 118 ARG A O 1
ATOM 949 N N . TRP A 1 119 ? 17.329 -2.574 -21.738 1.00 80.06 119 TRP A N 1
ATOM 950 C CA . TRP A 1 119 ? 18.262 -2.064 -22.743 1.00 80.06 119 TRP A CA 1
ATOM 951 C C . TRP A 1 119 ? 19.044 -0.838 -22.263 1.00 80.06 119 TRP A C 1
ATOM 953 O O . TRP A 1 119 ? 20.226 -0.729 -22.573 1.00 80.06 119 TRP A O 1
ATOM 963 N N . THR A 1 120 ? 18.438 0.048 -21.463 1.00 79.31 120 THR A N 1
ATOM 964 C CA . THR A 1 120 ? 19.076 1.307 -21.023 1.00 79.31 120 THR A CA 1
ATOM 965 C C . THR A 1 120 ? 20.350 1.087 -20.212 1.00 79.31 120 THR A C 1
ATOM 967 O O . THR A 1 120 ? 21.300 1.850 -20.345 1.00 79.31 120 THR A O 1
ATOM 970 N N . ALA A 1 121 ? 20.426 0.015 -19.417 1.00 73.81 121 ALA A N 1
ATOM 971 C CA . ALA A 1 121 ? 21.635 -0.316 -18.660 1.00 73.81 121 ALA A CA 1
ATOM 972 C C . ALA A 1 121 ? 22.861 -0.586 -19.556 1.00 73.81 121 ALA A C 1
ATOM 974 O O . ALA A 1 121 ? 23.989 -0.494 -19.078 1.00 73.81 121 ALA A O 1
ATOM 975 N N . ARG A 1 122 ? 22.644 -0.936 -20.831 1.00 73.44 122 ARG A N 1
ATOM 976 C CA . ARG A 1 122 ? 23.679 -1.299 -21.814 1.00 73.44 122 ARG A CA 1
ATOM 977 C C . ARG A 1 122 ? 23.661 -0.396 -23.048 1.00 73.44 122 ARG A C 1
ATOM 979 O O . ARG A 1 122 ? 24.176 -0.756 -24.107 1.00 73.44 122 ARG A O 1
ATOM 986 N N . GLU A 1 123 ? 23.060 0.782 -22.923 1.00 77.38 123 GLU A N 1
ATOM 987 C CA . GLU A 1 123 ? 22.991 1.739 -24.016 1.00 77.38 123 GLU A CA 1
ATOM 988 C C . GLU A 1 123 ? 24.404 2.161 -24.453 1.00 77.38 123 GLU A C 1
ATOM 990 O O . GLU A 1 123 ? 25.262 2.539 -23.650 1.00 77.38 123 GLU A O 1
ATOM 995 N N . GLY A 1 124 ? 24.673 2.034 -25.752 1.00 75.94 124 GLY A N 1
ATOM 996 C CA . GLY A 1 124 ? 25.969 2.364 -26.339 1.00 75.94 124 GLY A CA 1
ATOM 997 C C . GLY A 1 124 ? 27.094 1.354 -26.091 1.00 75.94 124 GLY A C 1
ATOM 998 O O . GLY A 1 124 ? 28.228 1.617 -26.489 1.00 75.94 124 GLY A O 1
ATOM 999 N N . GLU A 1 125 ? 26.821 0.201 -25.473 1.00 76.94 125 GLU A N 1
ATOM 1000 C CA . GLU A 1 125 ? 27.833 -0.846 -25.268 1.00 76.94 125 GLU A CA 1
ATOM 1001 C C . GLU A 1 125 ? 28.281 -1.475 -26.601 1.00 76.94 125 GLU A C 1
ATOM 1003 O O . GLU A 1 125 ? 29.464 -1.752 -26.780 1.00 76.94 125 GLU A O 1
ATOM 1008 N N . ALA A 1 126 ? 27.380 -1.573 -27.586 1.00 69.56 126 ALA A N 1
ATOM 1009 C CA . ALA A 1 126 ? 27.711 -2.020 -28.944 1.00 69.56 126 ALA A CA 1
ATOM 1010 C C . ALA A 1 126 ? 28.701 -1.086 -29.672 1.00 69.56 126 ALA A C 1
ATOM 1012 O O . ALA A 1 126 ? 29.510 -1.546 -30.470 1.00 69.56 126 ALA A O 1
ATOM 1013 N N . PHE A 1 127 ? 28.676 0.221 -29.380 1.00 80.56 127 PHE A N 1
ATOM 1014 C CA . PHE A 1 127 ? 29.598 1.198 -29.982 1.00 80.56 127 PHE A CA 1
ATOM 1015 C C . PHE A 1 127 ? 30.948 1.282 -29.256 1.00 80.56 127 PHE A C 1
ATOM 1017 O O . PHE A 1 127 ? 31.888 1.884 -29.768 1.00 80.56 127 PHE A O 1
ATOM 1024 N N . ARG A 1 128 ? 31.058 0.692 -28.061 1.00 82.06 128 ARG A N 1
ATOM 1025 C CA . ARG A 1 128 ? 32.281 0.654 -27.248 1.00 82.06 128 ARG A CA 1
ATOM 1026 C C . ARG A 1 128 ? 32.612 -0.790 -26.907 1.00 82.06 128 ARG A C 1
ATOM 1028 O O . ARG A 1 128 ? 32.564 -1.187 -25.744 1.00 82.06 128 ARG A O 1
ATOM 1035 N N . TYR A 1 129 ? 32.921 -1.566 -27.942 1.00 81.38 129 TYR A N 1
ATOM 1036 C CA . TYR A 1 129 ? 33.327 -2.953 -27.771 1.00 81.38 129 TYR A CA 1
ATOM 1037 C C . TYR A 1 129 ? 34.530 -3.042 -26.822 1.00 81.38 129 TYR A C 1
ATOM 1039 O O . TYR A 1 129 ? 35.572 -2.430 -27.063 1.00 81.38 129 TYR A O 1
ATOM 1047 N N . ASN A 1 130 ? 34.375 -3.806 -25.741 1.00 83.56 130 ASN A N 1
ATOM 1048 C CA . ASN A 1 130 ? 35.436 -4.106 -24.794 1.00 83.56 130 ASN A CA 1
ATOM 1049 C C . ASN A 1 130 ? 35.618 -5.628 -24.720 1.00 83.56 130 ASN A C 1
ATOM 1051 O O . ASN A 1 130 ? 34.782 -6.297 -24.112 1.00 83.56 130 ASN A O 1
ATOM 1055 N N . PRO A 1 131 ? 36.711 -6.188 -25.262 1.00 85.25 131 PRO A N 1
ATOM 1056 C CA . PRO A 1 131 ? 36.937 -7.633 -25.268 1.00 85.25 131 PRO A CA 1
ATOM 1057 C C . PRO A 1 131 ? 37.102 -8.249 -23.867 1.00 85.25 131 PRO A C 1
ATOM 1059 O O . PRO A 1 131 ? 37.052 -9.467 -23.740 1.00 85.25 131 PRO A O 1
ATOM 1062 N N . ALA A 1 132 ? 37.291 -7.445 -22.813 1.00 88.31 132 ALA A N 1
ATOM 1063 C CA . ALA A 1 132 ? 37.315 -7.935 -21.433 1.00 88.31 132 ALA A CA 1
ATOM 1064 C C . ALA A 1 132 ? 35.914 -8.257 -20.875 1.00 88.31 132 ALA A C 1
ATOM 1066 O O . ALA A 1 132 ? 35.803 -8.935 -19.853 1.00 88.31 132 ALA A O 1
ATOM 1067 N N . ASN A 1 133 ? 34.846 -7.771 -21.514 1.00 84.19 133 ASN A N 1
ATOM 1068 C CA . ASN A 1 133 ? 33.480 -8.071 -21.105 1.00 84.19 133 ASN A CA 1
ATOM 1069 C C . ASN A 1 133 ? 33.043 -9.424 -21.675 1.00 84.19 133 ASN A C 1
ATOM 1071 O O . ASN A 1 133 ? 33.203 -9.698 -22.862 1.00 84.19 133 ASN A O 1
ATOM 1075 N N . ASN A 1 134 ? 32.415 -10.249 -20.839 1.00 84.69 134 ASN A N 1
ATOM 1076 C CA . ASN A 1 134 ? 31.713 -11.433 -21.315 1.00 84.69 134 ASN A CA 1
ATOM 1077 C C . ASN A 1 134 ? 30.340 -11.001 -21.853 1.00 84.69 134 ASN A C 1
ATOM 1079 O O . ASN A 1 134 ? 29.470 -10.618 -21.074 1.00 84.69 134 ASN A O 1
ATOM 1083 N N . TYR A 1 135 ? 30.153 -11.024 -23.172 1.00 80.12 135 TYR A N 1
ATOM 1084 C CA . TYR A 1 135 ? 28.886 -10.645 -23.806 1.00 80.12 135 TYR A CA 1
ATOM 1085 C C . TYR A 1 135 ? 27.868 -11.797 -23.862 1.00 80.12 135 TYR A C 1
ATOM 1087 O O . TYR A 1 135 ? 26.668 -11.539 -23.965 1.00 80.12 135 TYR A O 1
ATOM 1095 N N . ASP A 1 136 ? 28.312 -13.048 -23.705 1.00 80.19 136 ASP A N 1
ATOM 1096 C CA . ASP A 1 136 ? 27.464 -14.243 -23.815 1.00 80.19 136 ASP A CA 1
ATOM 1097 C C . ASP A 1 136 ? 26.500 -14.402 -22.629 1.00 80.19 136 ASP A C 1
ATOM 1099 O O . ASP A 1 136 ? 25.448 -15.032 -22.746 1.00 80.19 136 ASP A O 1
ATOM 1103 N N . ILE A 1 137 ? 26.810 -13.789 -21.480 1.00 82.19 137 ILE A N 1
ATOM 1104 C CA . ILE A 1 137 ? 25.931 -13.786 -20.295 1.00 82.19 137 ILE A CA 1
ATOM 1105 C C . ILE A 1 137 ? 24.679 -12.917 -20.468 1.00 82.19 137 ILE A C 1
ATOM 1107 O O . ILE A 1 137 ? 23.830 -12.885 -19.576 1.00 82.19 137 ILE A O 1
ATOM 1111 N N . TYR A 1 138 ? 24.558 -12.190 -21.580 1.00 78.94 138 TYR A N 1
ATOM 1112 C CA . TYR A 1 138 ? 23.455 -11.278 -21.847 1.00 78.94 138 TYR A CA 1
ATOM 1113 C C . TYR A 1 138 ? 22.509 -11.866 -22.901 1.00 78.94 138 TYR A C 1
ATOM 1115 O O . TYR A 1 138 ? 22.770 -11.747 -24.099 1.00 78.94 138 TYR A O 1
ATOM 1123 N N . PRO A 1 139 ? 21.342 -12.417 -22.504 1.00 79.94 139 PRO A N 1
ATOM 1124 C CA . PRO A 1 139 ? 20.373 -12.973 -23.451 1.00 79.94 139 PRO A CA 1
ATOM 1125 C C . PRO A 1 139 ? 19.878 -11.960 -24.487 1.00 79.94 139 PRO A C 1
ATOM 1127 O O . PRO A 1 139 ? 19.383 -12.346 -25.536 1.00 79.94 139 PRO A O 1
ATOM 1130 N N . GLN A 1 140 ? 19.968 -10.659 -24.191 1.00 77.62 140 GLN A N 1
ATOM 1131 C CA . GLN A 1 140 ? 19.628 -9.589 -25.129 1.00 77.62 140 GLN A CA 1
ATOM 1132 C C . GLN A 1 140 ? 20.593 -9.458 -26.321 1.00 77.62 140 GLN A C 1
ATOM 1134 O O . GLN A 1 140 ? 20.206 -8.867 -27.322 1.00 77.62 140 GLN A O 1
ATOM 1139 N N . PHE A 1 141 ? 21.813 -9.994 -26.228 1.00 78.81 141 PHE A N 1
ATOM 1140 C CA . PHE A 1 141 ? 22.810 -9.971 -27.307 1.00 78.81 141 PHE A CA 1
ATOM 1141 C C . PHE A 1 141 ? 22.957 -11.322 -28.012 1.00 78.81 141 PHE A C 1
ATOM 1143 O O . PHE A 1 141 ? 23.683 -11.430 -28.996 1.00 78.81 141 PHE A O 1
ATOM 1150 N N . ASN A 1 142 ? 22.255 -12.353 -27.537 1.00 80.62 142 ASN A N 1
ATOM 1151 C CA . ASN A 1 142 ? 22.283 -13.668 -28.154 1.00 80.62 142 ASN A CA 1
ATOM 1152 C C . ASN A 1 142 ? 21.431 -13.667 -29.435 1.00 80.62 142 ASN A C 1
ATOM 1154 O O . ASN A 1 142 ? 20.216 -13.853 -29.387 1.00 80.62 142 ASN A O 1
ATOM 1158 N N . ILE A 1 143 ? 22.090 -13.445 -30.573 1.00 77.56 143 ILE A N 1
ATOM 1159 C CA . ILE A 1 143 ? 21.497 -13.479 -31.921 1.00 77.56 143 ILE A CA 1
ATOM 1160 C C . ILE A 1 143 ? 21.412 -14.901 -32.510 1.00 77.56 143 ILE A C 1
ATOM 1162 O O . ILE A 1 143 ? 20.944 -15.080 -33.631 1.00 77.56 143 ILE A O 1
ATOM 1166 N N . GLY A 1 144 ? 21.840 -15.922 -31.759 1.00 80.25 144 GLY A N 1
ATOM 1167 C CA . GLY A 1 144 ? 21.919 -17.303 -32.231 1.00 80.25 144 GLY A CA 1
ATOM 1168 C C . GLY A 1 144 ? 23.085 -17.561 -33.194 1.00 80.25 144 GLY A C 1
ATOM 1169 O O . GLY A 1 144 ? 23.923 -16.697 -33.448 1.00 80.25 144 GLY A O 1
ATOM 1170 N N . GLN A 1 145 ? 23.157 -18.789 -33.710 1.00 82.88 145 GLN A N 1
ATOM 1171 C CA . GLN A 1 145 ? 24.190 -19.216 -34.660 1.00 82.88 145 GLN A CA 1
ATOM 1172 C C . GLN A 1 145 ? 23.734 -19.033 -36.116 1.00 82.88 145 GLN A C 1
ATOM 1174 O O . GLN A 1 145 ? 22.546 -19.155 -36.422 1.00 82.88 145 GLN A O 1
ATOM 1179 N N . MET A 1 146 ? 24.692 -18.797 -37.018 1.00 87.88 146 MET A N 1
ATOM 1180 C CA . MET A 1 146 ? 24.468 -18.747 -38.467 1.00 87.88 146 MET A CA 1
ATOM 1181 C C . MET A 1 146 ? 24.377 -20.163 -39.044 1.00 87.88 146 MET A C 1
ATOM 1183 O O . MET A 1 146 ? 25.323 -20.659 -39.648 1.00 87.88 146 MET A O 1
ATOM 1187 N N . ASN A 1 147 ? 23.256 -20.838 -38.807 1.00 88.62 147 ASN A N 1
ATOM 1188 C CA . ASN A 1 147 ? 23.072 -22.231 -39.226 1.00 88.62 147 ASN A CA 1
ATOM 1189 C C . ASN A 1 147 ? 22.058 -22.380 -40.367 1.00 88.62 147 ASN A C 1
ATOM 1191 O O . ASN A 1 147 ? 21.850 -23.490 -40.853 1.00 88.62 147 ASN A O 1
ATOM 1195 N N . ASP A 1 148 ? 21.409 -21.291 -40.782 1.00 86.69 148 ASP A N 1
ATOM 1196 C CA . ASP A 1 148 ? 20.483 -21.303 -41.911 1.00 86.69 148 ASP A CA 1
ATOM 1197 C C . ASP A 1 148 ? 21.255 -21.026 -43.207 1.00 86.69 148 ASP A C 1
ATOM 1199 O O . ASP A 1 148 ? 22.244 -20.301 -43.192 1.00 86.69 148 ASP A O 1
ATOM 1203 N N . THR A 1 149 ? 20.858 -21.618 -44.331 1.00 88.81 149 THR A N 1
ATOM 1204 C CA . THR A 1 149 ? 21.584 -21.469 -45.605 1.00 88.81 149 THR A CA 1
ATOM 1205 C C . THR A 1 149 ? 20.773 -20.616 -46.571 1.00 88.81 149 THR A C 1
ATOM 1207 O O . THR A 1 149 ? 19.614 -20.907 -46.861 1.00 88.81 149 THR A O 1
ATOM 1210 N N . CYS A 1 150 ? 21.375 -19.549 -47.096 1.00 86.19 150 CYS A N 1
ATOM 1211 C CA . CYS A 1 150 ? 20.747 -18.683 -48.084 1.00 86.19 150 CYS A CA 1
ATOM 1212 C C . CYS A 1 150 ? 20.503 -19.436 -49.399 1.00 86.19 150 CYS A C 1
ATOM 1214 O O . CYS A 1 150 ? 21.435 -19.942 -50.022 1.00 86.19 150 CYS A O 1
ATOM 1216 N N . SER A 1 151 ? 19.259 -19.434 -49.878 1.00 87.19 151 SER A N 1
ATOM 1217 C CA . SER A 1 151 ? 18.858 -20.086 -51.131 1.00 87.19 151 SER A CA 1
ATOM 1218 C C . SER A 1 151 ? 19.480 -19.473 -52.389 1.00 87.19 151 SER A C 1
ATOM 1220 O O . SER A 1 151 ? 19.505 -20.123 -53.429 1.00 87.19 151 SER A O 1
ATOM 1222 N N . HIS A 1 152 ? 19.963 -18.230 -52.319 1.00 84.94 152 HIS A N 1
ATOM 1223 C CA . HIS A 1 152 ? 20.474 -17.496 -53.481 1.00 84.94 152 HIS A CA 1
ATOM 1224 C C . HIS A 1 152 ? 21.984 -17.649 -53.681 1.00 84.94 152 HIS A C 1
ATOM 1226 O O . HIS A 1 152 ? 22.448 -17.694 -54.816 1.00 84.94 152 HIS A O 1
ATOM 1232 N N . CYS A 1 153 ? 22.753 -17.727 -52.593 1.00 89.31 153 CYS A N 1
ATOM 1233 C CA . CYS A 1 153 ? 24.219 -17.754 -52.643 1.00 89.31 153 CYS A CA 1
ATOM 1234 C C . CYS A 1 153 ? 24.854 -18.878 -51.813 1.00 89.31 153 CYS A C 1
ATOM 1236 O O . CYS A 1 153 ? 26.076 -18.980 -51.774 1.00 89.31 153 CYS A O 1
ATOM 1238 N N . SER A 1 154 ? 24.050 -19.723 -51.158 1.00 84.62 154 SER A N 1
ATOM 1239 C CA . SER A 1 154 ? 24.501 -20.798 -50.258 1.00 84.62 154 SER A CA 1
ATOM 1240 C C . SER A 1 154 ? 25.350 -20.338 -49.063 1.00 84.62 154 SER A C 1
ATOM 1242 O O . SER A 1 154 ? 25.991 -21.158 -48.412 1.00 84.62 154 SER A O 1
ATOM 1244 N N . ALA A 1 155 ? 25.358 -19.039 -48.745 1.00 89.38 155 ALA A N 1
ATOM 1245 C CA . ALA A 1 155 ? 26.007 -18.524 -47.543 1.00 89.38 155 ALA A CA 1
ATOM 1246 C C . ALA A 1 155 ? 25.217 -18.906 -46.283 1.00 89.38 155 ALA A C 1
ATOM 1248 O O . ALA A 1 155 ? 23.986 -18.960 -46.313 1.00 89.38 155 ALA A O 1
ATOM 1249 N N . LEU A 1 156 ? 25.923 -19.131 -45.172 1.00 89.50 156 LEU A N 1
ATOM 1250 C CA . LEU A 1 156 ? 25.294 -19.257 -43.859 1.00 89.50 156 LEU A CA 1
ATOM 1251 C C . LEU A 1 156 ? 24.704 -17.906 -43.433 1.00 89.50 156 LEU A C 1
ATOM 1253 O O . LEU A 1 156 ? 25.304 -16.865 -43.693 1.00 89.50 156 LEU A O 1
ATOM 1257 N N . LYS A 1 157 ? 23.545 -17.929 -42.781 1.00 87.50 157 LYS A N 1
ATOM 1258 C CA . LYS A 1 157 ? 22.784 -16.752 -42.356 1.00 87.50 157 LYS A CA 1
ATOM 1259 C C . LYS A 1 157 ? 22.131 -16.975 -40.992 1.00 87.50 157 LYS A C 1
ATOM 1261 O O . LYS A 1 157 ? 21.989 -18.119 -40.539 1.00 87.50 157 LYS A O 1
ATOM 1266 N N . TRP A 1 158 ? 21.737 -15.892 -40.328 1.00 87.25 158 TRP A N 1
ATOM 1267 C CA . TRP A 1 158 ? 21.005 -15.984 -39.061 1.00 87.25 158 TRP A CA 1
ATOM 1268 C C . TRP A 1 158 ? 19.530 -16.328 -39.288 1.00 87.25 158 TRP A C 1
ATOM 1270 O O . TRP A 1 158 ? 18.913 -15.963 -40.292 1.00 87.25 158 TRP A O 1
ATOM 1280 N N . VAL A 1 159 ? 18.931 -17.010 -38.312 1.00 81.50 159 VAL A N 1
ATOM 1281 C CA . VAL A 1 159 ? 17.494 -17.306 -38.325 1.00 81.50 159 VAL A CA 1
ATOM 1282 C C . VAL A 1 159 ? 16.709 -15.994 -38.220 1.00 81.50 159 VAL A C 1
ATOM 1284 O O . VAL A 1 159 ? 16.850 -15.259 -37.246 1.00 81.50 159 VAL A O 1
ATOM 1287 N N . GLY A 1 160 ? 15.859 -15.714 -39.212 1.00 77.75 160 GLY A N 1
ATOM 1288 C CA . GLY A 1 160 ? 15.058 -14.484 -39.270 1.00 77.75 160 GLY A CA 1
ATOM 1289 C C . GLY A 1 160 ? 15.763 -13.281 -39.905 1.00 77.75 160 GLY A C 1
ATOM 1290 O O . GLY A 1 160 ? 15.196 -12.189 -39.905 1.00 77.75 160 GLY A O 1
ATOM 1291 N N . GLU A 1 161 ? 16.964 -13.467 -40.461 1.00 80.06 161 GLU A N 1
ATOM 1292 C CA . GLU A 1 161 ? 17.611 -12.469 -41.313 1.00 80.06 161 GLU A CA 1
ATOM 1293 C C . GLU A 1 161 ? 16.784 -12.239 -42.589 1.00 80.06 161 GLU A C 1
ATOM 1295 O O . GLU A 1 161 ? 16.252 -13.189 -43.181 1.00 80.06 161 GLU A O 1
ATOM 1300 N N . ALA A 1 162 ? 16.635 -10.970 -42.982 1.00 72.31 162 ALA A N 1
ATOM 1301 C C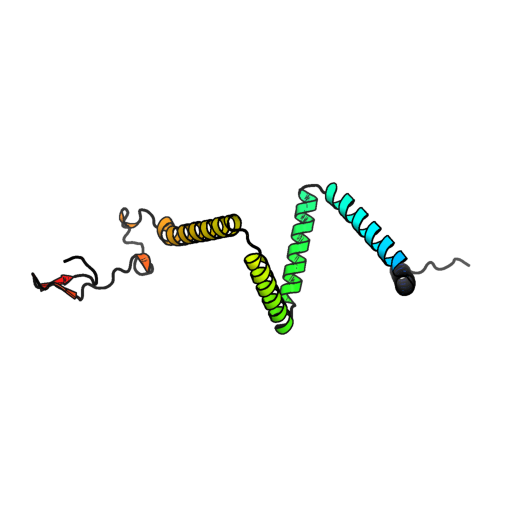A . ALA A 1 162 ? 15.912 -10.597 -44.194 1.00 72.31 162 ALA A CA 1
ATOM 1302 C C . ALA A 1 162 ? 16.568 -11.232 -45.446 1.00 72.31 162 ALA A C 1
ATOM 1304 O O . ALA A 1 162 ? 17.778 -11.464 -45.421 1.00 72.31 162 ALA A O 1
ATOM 1305 N N . PRO A 1 163 ? 15.791 -11.551 -46.504 1.00 63.91 163 PRO A N 1
ATOM 1306 C CA . PRO A 1 163 ? 16.321 -12.161 -47.725 1.00 63.91 163 PRO A CA 1
ATOM 1307 C C . PRO A 1 163 ? 17.332 -11.279 -48.462 1.00 63.91 163 PRO A C 1
ATOM 1309 O O . PRO A 1 163 ? 17.140 -10.040 -48.468 1.00 63.91 163 PRO A O 1
#

Radius of gyration: 32.54 Å; chains: 1; bounding box: 62×41×115 Å

pLDDT: mean 89.99, std 10.64, range [45.25, 98.38]

Sequence (163 aa):
MPRQRGTSLARSTAASRRMAAFRATETPEQRQARREEDRARHTTSRAVETPEQTQTRLADQRTRQAASRAAEAPEQGQARREEDRARHADSRAVETPDQRRARSEDQRTRQAVLRAARWTAREGEAFRYNPANNYDIYPQFNIGQMNDTCSHCSALKWVGEAP

Foldseek 3Di:
DDPDDDDPVVVVVVVVVVVVVVVVPDDPVRVVVVVVVVVVVVVVVVVPADPVSVVVVVVVVVVVVVVVQVPDDPVRVVVVVVVVVVVVVVVVVPDDPVSVVVVVVVVVVVVVVVVVVLCVVCPCVVVVPDPVDDPVVRPVPCQDDQCDADPPPRDGHGDPDDD